Protein AF-A0A3D5UKT7-F1 (afdb_monomer_lite)

Secondary structure (DSSP, 8-state):
---SEEEEE-GGG-HHHHHHHHTTT-EEEEEE-HHHHSSTT--HHHHHHHHHHHHHHH-SSSEEEEESSSSS--SSTTHHHHHHHHHHHHHHHH-

Structure (mmCIF, N/CA/C/O backbone):
data_AF-A0A3D5UKT7-F1
#
_entry.id   AF-A0A3D5UKT7-F1
#
loop_
_atom_site.group_PDB
_atom_site.id
_atom_site.type_symbol
_atom_site.label_atom_id
_atom_site.label_alt_id
_atom_site.label_comp_id
_atom_site.label_asym_id
_atom_site.label_entity_id
_atom_site.label_seq_id
_atom_site.pdbx_PDB_ins_code
_atom_site.Cartn_x
_atom_site.Cartn_y
_atom_site.Cartn_z
_atom_site.occupancy
_atom_site.B_iso_or_equiv
_atom_site.auth_seq_id
_atom_site.auth_comp_id
_atom_site.auth_asym_i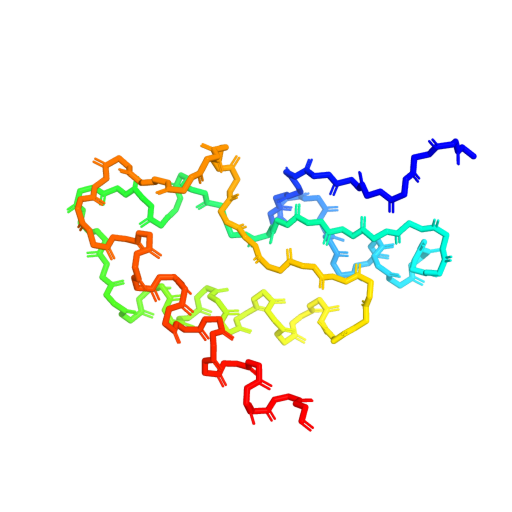d
_atom_site.auth_atom_id
_atom_site.pdbx_PDB_model_num
ATOM 1 N N . MET A 1 1 ? -21.513 12.448 9.688 1.00 59.91 1 MET A N 1
ATOM 2 C CA . MET A 1 1 ? -21.271 12.604 8.235 1.00 59.91 1 MET A CA 1
ATOM 3 C C . MET A 1 1 ? -21.652 11.283 7.584 1.00 59.91 1 MET A C 1
ATOM 5 O O . MET A 1 1 ? -21.366 10.267 8.190 1.00 59.91 1 MET A O 1
ATOM 9 N N . GLY A 1 2 ? -22.361 11.281 6.451 1.00 85.62 2 GLY A N 1
ATOM 10 C CA . GLY A 1 2 ? -22.851 10.055 5.790 1.00 85.62 2 GLY A CA 1
ATOM 11 C C . GLY A 1 2 ? -21.858 9.462 4.787 1.00 85.62 2 GLY A C 1
ATOM 12 O O . GLY A 1 2 ? -22.255 9.137 3.676 1.00 85.62 2 GLY A O 1
ATOM 13 N N . ILE A 1 3 ? -20.570 9.445 5.136 1.00 90.31 3 ILE A N 1
ATOM 14 C CA . ILE A 1 3 ? -19.481 8.907 4.310 1.00 90.31 3 ILE A CA 1
ATOM 15 C C . ILE A 1 3 ? -18.853 7.778 5.116 1.00 90.31 3 ILE A C 1
ATOM 17 O O . ILE A 1 3 ? -18.436 8.034 6.238 1.00 90.31 3 ILE A O 1
ATOM 21 N N . ASP A 1 4 ? -18.762 6.579 4.545 1.00 95.44 4 ASP A N 1
ATOM 22 C CA . ASP A 1 4 ? -18.194 5.413 5.236 1.00 95.44 4 ASP A CA 1
ATOM 23 C C . ASP A 1 4 ? -16.673 5.289 5.039 1.00 95.44 4 ASP A C 1
ATOM 25 O O . ASP A 1 4 ? -15.959 4.787 5.908 1.00 95.44 4 ASP A O 1
ATOM 29 N N . ILE A 1 5 ? -16.161 5.742 3.886 1.00 96.19 5 ILE A N 1
ATOM 30 C CA . ILE A 1 5 ? -14.754 5.594 3.497 1.00 96.19 5 ILE A CA 1
ATOM 31 C C . ILE A 1 5 ? -14.230 6.903 2.908 1.00 96.19 5 ILE A C 1
ATOM 33 O O . ILE A 1 5 ? -14.767 7.409 1.921 1.00 96.19 5 ILE A O 1
ATOM 37 N N . TRP A 1 6 ? -13.132 7.415 3.463 1.00 95.50 6 TRP A N 1
ATOM 38 C CA . TRP A 1 6 ? -12.325 8.435 2.801 1.00 95.50 6 TRP A CA 1
ATOM 39 C C . TRP A 1 6 ? -11.269 7.755 1.924 1.00 95.50 6 TRP A C 1
ATOM 41 O O . TRP A 1 6 ? -10.289 7.197 2.416 1.00 95.50 6 TRP A O 1
ATOM 51 N N . GLN A 1 7 ? -11.495 7.799 0.611 1.00 95.00 7 GLN A N 1
ATOM 52 C CA . GLN A 1 7 ? -10.581 7.265 -0.399 1.00 95.00 7 GLN A CA 1
ATOM 53 C C . GLN A 1 7 ? -9.525 8.292 -0.821 1.00 95.00 7 GLN A C 1
ATOM 55 O O . GLN A 1 7 ? -9.817 9.485 -0.931 1.00 95.00 7 GLN A O 1
ATOM 60 N N . GLY A 1 8 ? -8.316 7.810 -1.106 1.00 94.06 8 GLY A N 1
ATOM 61 C CA . GLY A 1 8 ? -7.212 8.617 -1.618 1.00 94.06 8 GLY A CA 1
ATOM 62 C C . GLY A 1 8 ? -6.437 9.369 -0.539 1.00 94.06 8 GLY A C 1
ATOM 63 O O . GLY A 1 8 ? -5.862 10.416 -0.833 1.00 94.06 8 GLY A O 1
ATOM 64 N N . VAL A 1 9 ? -6.420 8.871 0.704 1.00 96.50 9 VAL A N 1
ATOM 65 C CA . VAL A 1 9 ? -5.493 9.417 1.704 1.00 96.50 9 VAL A CA 1
ATOM 66 C C . VAL A 1 9 ? -4.051 9.166 1.285 1.00 96.50 9 VAL A C 1
ATOM 68 O O . VAL A 1 9 ? -3.730 8.142 0.687 1.00 96.50 9 VAL A O 1
ATOM 71 N N . MET A 1 10 ? -3.189 10.121 1.596 1.00 96.25 10 MET A N 1
ATOM 72 C CA . MET A 1 10 ? -1.770 10.119 1.272 1.00 96.25 10 MET A CA 1
ATOM 73 C C . MET A 1 10 ? -0.948 10.162 2.553 1.00 96.25 10 MET A C 1
ATOM 75 O O . MET A 1 10 ? -1.430 10.596 3.604 1.00 96.25 10 MET A O 1
ATOM 79 N N . THR A 1 11 ? 0.338 9.840 2.451 1.00 96.12 11 THR A N 1
ATOM 80 C CA . THR A 1 11 ? 1.254 9.866 3.606 1.00 96.12 11 THR A CA 1
ATOM 81 C C . THR A 1 11 ? 1.307 11.227 4.319 1.00 96.12 11 THR A C 1
ATOM 83 O O . THR A 1 11 ? 1.497 11.309 5.534 1.00 96.12 11 THR A O 1
ATOM 86 N N . THR A 1 12 ? 1.054 12.311 3.583 1.00 96.44 12 THR A N 1
ATOM 87 C CA . THR A 1 12 ? 1.015 13.692 4.087 1.00 96.44 12 THR A CA 1
ATOM 88 C C . THR A 1 12 ? -0.224 14.020 4.930 1.00 96.44 12 THR A C 1
ATOM 90 O O . THR A 1 12 ? -0.231 15.039 5.620 1.00 96.44 12 THR A O 1
ATOM 93 N N . ASN A 1 13 ? -1.261 13.173 4.932 1.00 96.88 13 ASN A N 1
ATOM 94 C CA . ASN A 1 13 ? -2.458 13.370 5.757 1.00 96.88 13 ASN A CA 1
ATOM 95 C C . ASN A 1 13 ? -2.272 12.948 7.219 1.00 96.88 13 ASN A C 1
ATOM 97 O O . ASN A 1 13 ? -3.129 13.268 8.042 1.00 96.88 13 ASN A O 1
ATOM 101 N N . ASN A 1 14 ? -1.177 12.255 7.550 1.00 95.56 14 ASN A N 1
ATOM 102 C CA . ASN A 1 14 ? -0.989 11.600 8.845 1.00 95.56 14 ASN A CA 1
ATOM 103 C C . ASN A 1 14 ? -2.104 10.575 9.140 1.00 95.56 14 ASN A C 1
ATOM 105 O O . ASN A 1 14 ? -2.725 10.574 10.206 1.00 95.56 14 ASN A O 1
ATOM 109 N N . THR A 1 15 ? -2.354 9.703 8.159 1.00 97.31 15 THR A N 1
ATOM 110 C CA . THR A 1 15 ? -3.361 8.632 8.187 1.00 97.31 15 THR A CA 1
ATOM 111 C C . THR A 1 15 ? -3.389 7.843 9.506 1.00 97.31 15 THR A C 1
ATOM 113 O O . THR A 1 15 ? -4.485 7.665 10.040 1.00 97.31 15 THR A O 1
ATOM 116 N N . PRO A 1 16 ? -2.248 7.455 10.121 1.00 97.38 16 PRO A N 1
ATOM 117 C CA . PRO A 1 16 ? -2.255 6.752 11.407 1.00 97.38 16 PRO A CA 1
ATOM 118 C C . PRO A 1 16 ? -2.956 7.513 12.540 1.00 97.38 16 PRO A C 1
ATOM 120 O O . PRO A 1 16 ? -3.728 6.933 13.302 1.00 97.38 16 PRO A O 1
ATOM 123 N N . GLU A 1 17 ? -2.722 8.822 12.661 1.00 98.06 17 GLU A N 1
ATOM 124 C CA . GLU A 1 17 ? -3.374 9.639 13.692 1.00 98.06 17 GLU A CA 1
ATOM 125 C C . GLU A 1 17 ? -4.856 9.873 13.382 1.00 98.06 17 GLU A C 1
ATOM 127 O O . GLU A 1 17 ? -5.683 9.936 14.293 1.00 98.06 17 GLU A O 1
ATOM 132 N N . LEU A 1 18 ? -5.219 9.951 12.100 1.00 97.44 18 LEU A N 1
ATOM 133 C CA . LEU A 1 18 ? -6.616 10.060 11.685 1.00 97.44 18 LEU A CA 1
ATOM 134 C C . LEU A 1 18 ? -7.401 8.779 11.984 1.00 97.44 18 LEU A C 1
ATOM 136 O O . LEU A 1 18 ? -8.514 8.873 12.497 1.00 97.44 18 LEU A O 1
ATOM 140 N N . ILE A 1 19 ? -6.807 7.605 11.754 1.00 97.75 19 ILE A N 1
ATOM 141 C CA . ILE A 1 19 ? -7.395 6.309 12.122 1.00 97.75 19 ILE A CA 1
ATOM 142 C C . ILE A 1 19 ? -7.607 6.231 13.634 1.00 97.75 19 ILE A C 1
ATOM 144 O O . ILE A 1 19 ? -8.690 5.865 14.076 1.00 97.75 19 ILE A O 1
ATOM 148 N N . LYS A 1 20 ? -6.631 6.647 14.452 1.00 97.44 20 LYS A N 1
ATOM 149 C CA . LYS A 1 20 ? -6.804 6.678 15.919 1.00 97.44 20 LYS A CA 1
ATOM 150 C C . LYS A 1 20 ? -7.950 7.585 16.360 1.00 97.44 20 LYS A C 1
ATOM 152 O O . LYS A 1 20 ? -8.593 7.312 17.369 1.00 97.44 20 LYS A O 1
ATOM 157 N N . LYS A 1 21 ? -8.168 8.690 15.644 1.00 97.19 21 LYS A N 1
ATOM 158 C CA . LYS A 1 21 ? -9.156 9.705 16.013 1.00 97.19 21 LYS A CA 1
ATOM 159 C C . LYS A 1 21 ? -10.570 9.390 15.521 1.00 97.19 21 LYS A C 1
ATOM 161 O O . LYS A 1 21 ? -11.519 9.738 16.215 1.00 97.19 21 LYS A O 1
ATOM 166 N N . TYR A 1 22 ? -10.700 8.807 14.332 1.00 96.69 22 TYR A N 1
ATOM 167 C CA . TYR A 1 22 ? -11.981 8.644 13.633 1.00 96.69 22 TYR A CA 1
ATOM 168 C C . TYR A 1 22 ? -12.280 7.199 13.212 1.00 96.69 22 TYR A C 1
ATOM 170 O O . TYR A 1 22 ? -13.327 6.939 12.621 1.00 96.69 22 TYR A O 1
ATOM 178 N N . GLY A 1 23 ? -11.379 6.255 13.490 1.00 95.62 23 GLY A N 1
ATOM 179 C CA . GLY A 1 23 ? -11.644 4.832 13.313 1.00 95.62 23 GLY A CA 1
ATOM 180 C C . GLY A 1 23 ? -12.867 4.419 14.131 1.00 95.62 23 GLY A C 1
ATOM 181 O O . GLY A 1 23 ? -13.027 4.831 15.279 1.00 95.62 23 GLY A O 1
ATOM 182 N N . GLY A 1 24 ? -13.757 3.649 13.513 1.00 94.44 24 GLY A N 1
ATOM 183 C CA . GLY A 1 24 ? -15.087 3.338 14.044 1.00 94.44 24 GLY A CA 1
ATOM 184 C C . GLY A 1 24 ? -16.197 4.206 13.449 1.00 94.44 24 GLY A C 1
ATOM 185 O O . GLY A 1 24 ? -17.297 3.697 13.252 1.00 94.44 24 GLY A O 1
ATOM 186 N N . ASP A 1 25 ? -15.901 5.460 13.092 1.00 95.50 25 ASP A N 1
ATOM 187 C CA . ASP A 1 25 ? -16.844 6.336 12.385 1.00 95.50 25 ASP A CA 1
ATOM 188 C C . ASP A 1 25 ? -16.669 6.239 10.866 1.00 95.50 25 ASP A C 1
ATOM 190 O O . ASP A 1 25 ? -17.652 6.165 10.133 1.00 95.50 25 ASP A O 1
ATOM 194 N N . ILE A 1 26 ? -15.415 6.249 10.395 1.00 97.06 26 ILE A N 1
ATOM 195 C CA . ILE A 1 26 ? -15.045 6.112 8.980 1.00 97.06 26 ILE A CA 1
ATOM 196 C C . ILE A 1 26 ? -13.812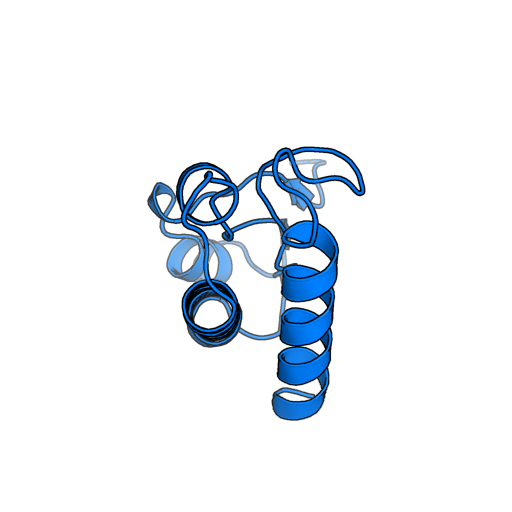 5.220 8.826 1.00 97.06 26 ILE A C 1
ATOM 198 O O . ILE A 1 26 ? -13.007 5.080 9.748 1.00 97.06 26 ILE A O 1
ATOM 202 N N . SER A 1 27 ? -13.640 4.648 7.636 1.00 97.88 27 SER A N 1
ATOM 203 C CA . SER A 1 27 ? -12.402 3.968 7.238 1.00 97.88 27 SER A CA 1
ATOM 204 C C . SER A 1 27 ? -11.580 4.815 6.269 1.00 97.88 27 SER A C 1
ATOM 206 O O . SER A 1 27 ? -12.107 5.664 5.546 1.00 97.88 27 SER A O 1
ATOM 208 N N . PHE A 1 28 ? -10.278 4.562 6.235 1.00 97.81 28 PHE A N 1
ATOM 209 C CA . PHE A 1 28 ? -9.320 5.286 5.409 1.00 97.81 28 PHE A CA 1
ATOM 210 C C . PHE A 1 28 ? -8.743 4.350 4.354 1.00 97.81 28 PHE A C 1
ATOM 212 O O . PHE A 1 28 ? -8.241 3.279 4.685 1.00 97.81 28 PHE A O 1
ATOM 219 N N . MET A 1 29 ? -8.819 4.741 3.086 1.00 97.56 29 MET A N 1
ATOM 220 C CA . MET A 1 29 ? -8.334 3.936 1.967 1.00 97.56 29 MET A CA 1
ATOM 221 C C . MET A 1 29 ? -7.249 4.700 1.205 1.00 97.56 29 MET A C 1
ATOM 223 O O . MET A 1 29 ? -7.521 5.785 0.686 1.00 97.56 29 MET A O 1
ATOM 227 N N . GLY A 1 30 ? -6.026 4.164 1.163 1.00 97.12 30 GLY A N 1
ATOM 228 C CA . GLY A 1 30 ? -4.875 4.823 0.536 1.00 97.12 30 GLY A CA 1
ATOM 229 C C . GLY A 1 30 ? -3.544 4.550 1.240 1.00 97.12 30 GLY A C 1
ATOM 230 O O . GLY A 1 30 ? -3.226 3.412 1.578 1.00 97.12 30 GLY A O 1
ATOM 231 N N . ASP A 1 31 ? -2.775 5.618 1.454 1.00 97.38 31 ASP A N 1
ATOM 232 C CA . ASP A 1 31 ? -1.437 5.664 2.065 1.00 97.38 31 ASP A CA 1
ATOM 233 C C . ASP A 1 31 ? -0.317 4.991 1.245 1.00 97.38 31 ASP A C 1
ATOM 235 O O . ASP A 1 31 ? 0.817 4.902 1.712 1.00 97.38 31 ASP A O 1
ATOM 239 N N . LEU A 1 32 ? -0.586 4.565 0.005 1.00 97.50 32 LEU A N 1
ATOM 240 C CA . LEU A 1 32 ? 0.440 4.191 -0.975 1.00 97.50 32 LEU A CA 1
ATOM 241 C C . LEU A 1 32 ? 0.487 5.250 -2.080 1.00 97.50 32 LEU A C 1
ATOM 243 O O . LEU A 1 32 ? -0.261 5.215 -3.057 1.00 97.50 32 LEU A O 1
ATOM 247 N N . ASP A 1 33 ? 1.355 6.240 -1.905 1.00 96.75 33 ASP A N 1
ATOM 248 C CA . ASP A 1 33 ? 1.409 7.392 -2.800 1.00 96.75 33 ASP A CA 1
ATOM 249 C C . ASP A 1 33 ? 1.916 6.972 -4.189 1.00 96.75 33 ASP A C 1
ATOM 251 O O . ASP A 1 33 ? 3.094 6.651 -4.362 1.00 96.75 33 ASP A O 1
ATOM 255 N N . SER A 1 34 ? 1.047 7.028 -5.203 1.00 94.81 34 SER A N 1
ATOM 256 C CA . SER A 1 34 ? 1.389 6.602 -6.572 1.00 94.81 34 SER A CA 1
ATOM 257 C C . SER A 1 34 ? 2.584 7.375 -7.127 1.00 94.81 34 SER A C 1
ATOM 259 O O . SER A 1 34 ? 3.453 6.791 -7.755 1.00 94.81 34 SER A O 1
ATOM 261 N N . GLY A 1 35 ? 2.712 8.664 -6.793 1.00 93.31 35 GLY A N 1
ATOM 262 C CA . GLY A 1 35 ? 3.869 9.477 -7.187 1.00 93.31 35 GLY A CA 1
ATOM 263 C C . GLY A 1 35 ? 5.218 8.995 -6.633 1.00 93.31 35 GLY A C 1
ATOM 264 O O . GLY A 1 35 ? 6.251 9.455 -7.105 1.00 93.31 35 GLY A O 1
ATOM 265 N N . THR A 1 36 ? 5.221 8.088 -5.649 1.00 94.62 36 THR A N 1
ATOM 266 C CA . THR A 1 36 ? 6.438 7.476 -5.083 1.00 94.62 36 THR A CA 1
ATOM 267 C C . THR A 1 36 ? 6.673 6.036 -5.530 1.00 94.62 36 THR A C 1
ATOM 269 O O . THR A 1 36 ? 7.802 5.567 -5.456 1.00 94.62 36 THR A O 1
ATOM 272 N N . LEU A 1 37 ? 5.631 5.335 -5.986 1.00 96.75 37 LEU A N 1
ATOM 273 C CA . LEU A 1 37 ? 5.692 3.904 -6.312 1.00 96.75 37 LEU A CA 1
ATOM 274 C C . LEU A 1 37 ? 5.530 3.607 -7.801 1.00 96.75 37 LEU A C 1
ATOM 276 O O . LEU A 1 37 ? 6.027 2.594 -8.277 1.00 96.75 37 LEU A O 1
ATOM 280 N N . ASP A 1 38 ? 4.851 4.485 -8.528 1.00 96.31 38 ASP A N 1
ATOM 281 C CA . ASP A 1 38 ? 4.486 4.321 -9.928 1.00 96.31 38 ASP A CA 1
ATOM 282 C C . ASP A 1 38 ? 5.274 5.321 -10.785 1.00 96.31 38 ASP A C 1
ATOM 284 O O . ASP A 1 38 ? 4.747 6.310 -11.299 1.00 96.31 38 ASP A O 1
ATOM 288 N N . PHE A 1 39 ? 6.583 5.081 -10.883 1.00 96.38 39 PHE A N 1
ATOM 289 C CA . PHE A 1 39 ? 7.547 5.899 -11.630 1.00 96.38 39 PHE A CA 1
ATOM 290 C C . PHE A 1 39 ? 8.555 5.005 -12.388 1.00 96.38 39 PHE A C 1
ATOM 292 O O . PHE A 1 39 ? 8.655 3.823 -12.062 1.00 96.38 39 PHE A O 1
ATOM 299 N N . PRO A 1 40 ? 9.301 5.508 -13.395 1.00 97.00 40 PRO A N 1
ATOM 300 C CA . PRO A 1 40 ? 10.078 4.655 -14.305 1.00 97.00 40 PRO A CA 1
ATOM 301 C C . PRO A 1 40 ? 11.113 3.738 -13.635 1.00 97.00 40 PRO A C 1
ATOM 303 O O . PRO A 1 40 ? 11.353 2.636 -14.124 1.00 97.00 40 PRO A O 1
ATOM 306 N N . GLU A 1 41 ? 11.719 4.171 -12.531 1.00 97.06 41 GLU A N 1
ATOM 307 C CA . GLU A 1 41 ? 12.773 3.450 -11.811 1.00 97.06 41 GLU A CA 1
ATOM 308 C C . GLU A 1 41 ? 12.271 2.756 -10.535 1.00 97.06 41 GLU A C 1
ATOM 310 O O . GLU A 1 41 ? 13.056 2.483 -9.621 1.00 97.06 41 GLU A O 1
ATOM 315 N N . TRP A 1 42 ? 10.969 2.472 -10.455 1.00 98.00 42 TRP A N 1
ATOM 316 C CA . TRP A 1 42 ? 10.394 1.723 -9.343 1.00 98.00 42 TRP A CA 1
ATOM 317 C C . TRP A 1 42 ? 11.083 0.361 -9.155 1.00 98.00 42 TRP A C 1
ATOM 319 O O . TRP A 1 42 ? 11.559 -0.273 -10.101 1.00 98.00 42 TRP A O 1
ATOM 329 N N . THR A 1 43 ? 11.117 -0.118 -7.912 1.00 98.44 43 THR A N 1
ATOM 330 C CA . THR A 1 43 ? 11.677 -1.432 -7.576 1.00 98.44 43 THR A CA 1
ATOM 331 C C . THR A 1 43 ? 10.720 -2.229 -6.699 1.00 98.44 43 THR A C 1
ATOM 333 O O . THR A 1 43 ? 9.899 -1.676 -5.966 1.00 98.44 43 THR A O 1
ATOM 336 N N . ALA A 1 44 ? 10.841 -3.557 -6.750 1.00 98.31 44 ALA A N 1
ATOM 337 C CA . ALA A 1 44 ? 10.058 -4.454 -5.904 1.00 98.31 44 ALA A CA 1
ATOM 338 C C . ALA A 1 44 ? 10.308 -4.213 -4.404 1.00 98.31 44 ALA A C 1
ATOM 340 O O . ALA A 1 44 ? 9.363 -4.273 -3.619 1.00 98.31 44 ALA A O 1
ATOM 341 N N . ASP A 1 45 ? 11.553 -3.906 -4.026 1.00 98.44 45 ASP A N 1
ATOM 342 C CA . ASP A 1 45 ? 11.934 -3.623 -2.639 1.00 98.44 4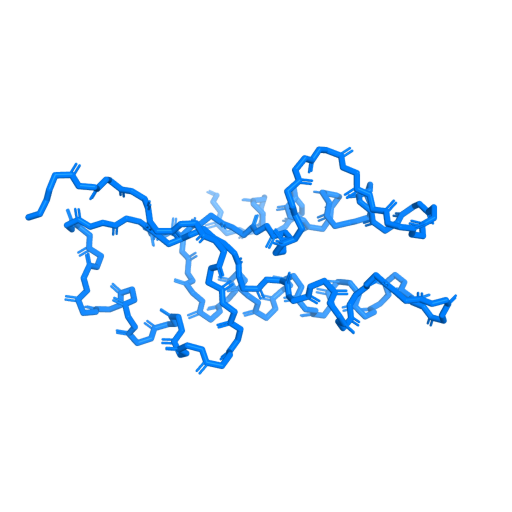5 ASP A CA 1
ATOM 343 C C . ASP A 1 45 ? 11.288 -2.328 -2.133 1.00 98.44 45 ASP A C 1
ATOM 345 O O . ASP A 1 45 ? 10.782 -2.298 -1.014 1.00 98.44 45 ASP A O 1
ATOM 349 N N . LEU A 1 46 ? 11.223 -1.290 -2.977 1.00 98.31 46 LEU A N 1
ATOM 350 C CA . LEU A 1 46 ? 10.548 -0.035 -2.643 1.00 98.31 46 LEU A CA 1
ATOM 351 C C . LEU A 1 46 ? 9.049 -0.255 -2.401 1.00 98.31 46 LEU A C 1
ATOM 353 O O . LEU A 1 46 ? 8.494 0.234 -1.418 1.00 98.31 46 LEU A O 1
ATOM 357 N N . VAL A 1 47 ? 8.393 -1.030 -3.270 1.00 98.56 47 VAL A N 1
ATOM 358 C CA . VAL A 1 47 ? 6.978 -1.389 -3.092 1.00 98.56 47 VAL A CA 1
ATOM 359 C C . VAL A 1 47 ? 6.778 -2.147 -1.780 1.00 98.56 47 VAL A C 1
ATOM 361 O O . VAL A 1 47 ? 5.902 -1.783 -0.996 1.00 98.56 47 VAL A O 1
ATOM 364 N N . ALA A 1 48 ? 7.611 -3.153 -1.502 1.00 98.62 48 ALA A N 1
ATOM 365 C CA . ALA A 1 48 ? 7.534 -3.927 -0.267 1.00 98.62 48 ALA A CA 1
ATOM 366 C C . ALA A 1 48 ? 7.740 -3.053 0.983 1.00 98.62 48 ALA A C 1
ATOM 368 O O . ALA A 1 48 ? 6.992 -3.184 1.954 1.00 98.62 48 ALA A O 1
ATOM 369 N N . GLU A 1 49 ? 8.705 -2.129 0.955 1.00 98.56 49 GLU A N 1
ATOM 370 C CA . GLU A 1 49 ? 8.964 -1.181 2.042 1.00 98.56 49 GLU A CA 1
ATOM 371 C C . GLU A 1 49 ? 7.747 -0.288 2.311 1.00 98.56 49 GLU A C 1
ATOM 373 O O . GLU A 1 49 ? 7.284 -0.188 3.451 1.00 98.56 49 GLU A O 1
ATOM 378 N N . HIS A 1 50 ? 7.190 0.333 1.270 1.00 98.44 50 HIS A N 1
ATOM 379 C CA . HIS A 1 50 ? 6.068 1.259 1.411 1.00 98.44 50 HIS A CA 1
ATOM 380 C C . HIS A 1 50 ? 4.771 0.559 1.818 1.00 98.44 50 HIS A C 1
ATOM 382 O O . HIS A 1 50 ? 4.036 1.100 2.650 1.00 98.44 50 HIS A O 1
ATOM 388 N N . VAL A 1 51 ? 4.501 -0.632 1.275 1.00 98.56 51 VAL A N 1
ATOM 389 C CA . VAL A 1 51 ? 3.341 -1.447 1.658 1.00 98.56 51 VAL A CA 1
ATOM 390 C C . VAL A 1 51 ? 3.458 -1.883 3.112 1.00 98.56 51 VAL A C 1
ATOM 392 O O . VAL A 1 51 ? 2.522 -1.674 3.885 1.00 98.56 51 VAL A O 1
ATOM 395 N N . ARG A 1 52 ? 4.623 -2.399 3.525 1.00 98.56 52 ARG A N 1
ATOM 396 C CA . ARG A 1 52 ? 4.875 -2.750 4.925 1.00 98.56 52 ARG A CA 1
ATOM 397 C C . ARG A 1 52 ? 4.673 -1.543 5.834 1.00 98.56 52 ARG A C 1
ATOM 399 O O . ARG A 1 52 ? 3.903 -1.652 6.780 1.00 98.56 52 ARG A O 1
ATOM 406 N N . ARG A 1 53 ? 5.287 -0.395 5.519 1.00 98.19 53 ARG A N 1
ATOM 407 C CA . ARG A 1 53 ? 5.138 0.867 6.268 1.00 98.19 53 ARG A CA 1
ATOM 408 C C . ARG A 1 53 ? 3.669 1.253 6.437 1.00 98.19 53 ARG A C 1
ATOM 410 O O . ARG A 1 53 ? 3.255 1.546 7.557 1.00 98.19 53 ARG A O 1
ATOM 417 N N . ALA A 1 54 ? 2.897 1.277 5.350 1.00 98.12 54 ALA A N 1
ATOM 418 C CA . ALA A 1 54 ? 1.489 1.665 5.385 1.00 98.12 54 ALA A CA 1
ATOM 419 C C . ALA A 1 54 ? 0.683 0.722 6.288 1.00 98.12 54 ALA A C 1
ATOM 421 O O . ALA A 1 54 ? 0.027 1.181 7.222 1.00 98.12 54 ALA A O 1
ATOM 422 N N . CYS A 1 55 ? 0.808 -0.592 6.078 1.00 98.19 55 CYS A N 1
ATOM 423 C CA . CYS A 1 55 ? 0.113 -1.605 6.868 1.00 98.19 55 CYS A CA 1
ATOM 424 C C . CYS A 1 55 ? 0.504 -1.559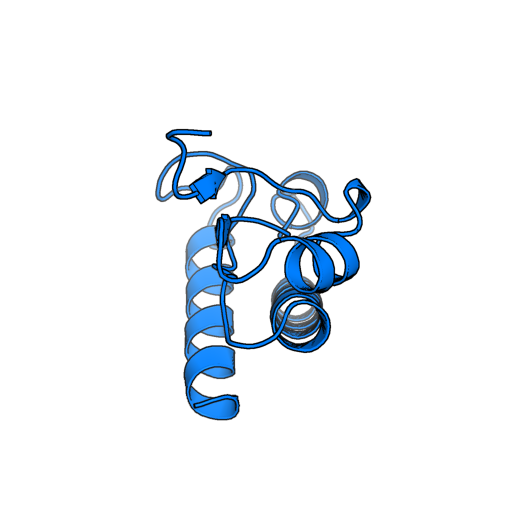 8.355 1.00 98.19 55 CYS A C 1
ATOM 426 O O . CYS A 1 55 ? -0.369 -1.560 9.220 1.00 98.19 55 CYS A O 1
ATOM 428 N N . THR A 1 56 ? 1.795 -1.456 8.688 1.00 97.88 56 THR A N 1
ATOM 429 C CA . THR A 1 56 ? 2.242 -1.436 10.091 1.00 97.88 56 THR A CA 1
ATOM 430 C C . THR A 1 56 ? 1.881 -0.143 10.812 1.00 97.88 56 THR A C 1
ATOM 432 O O . THR A 1 56 ? 1.568 -0.182 12.000 1.00 97.88 56 THR A O 1
ATOM 435 N N . ASN A 1 57 ? 1.922 1.000 10.122 1.00 97.56 57 ASN A N 1
ATOM 436 C CA . ASN A 1 57 ? 1.656 2.296 10.747 1.00 97.56 57 ASN A CA 1
ATOM 437 C C . ASN A 1 57 ? 0.158 2.570 10.899 1.00 97.56 57 ASN A C 1
ATOM 439 O O . ASN A 1 57 ? -0.250 3.144 11.907 1.00 97.56 57 ASN A O 1
ATOM 443 N N . CYS A 1 58 ? -0.648 2.182 9.910 1.00 97.62 58 CYS A N 1
ATOM 444 C CA . CYS A 1 58 ? -2.094 2.396 9.923 1.00 97.62 58 CYS A CA 1
ATOM 445 C C . CYS A 1 58 ? -2.844 1.277 10.661 1.00 97.62 58 CYS A C 1
ATOM 447 O O . CYS A 1 58 ? -3.908 1.517 11.225 1.00 97.62 58 CYS A O 1
ATOM 449 N N . GLY A 1 59 ? -2.263 0.077 10.732 1.00 95.44 59 GLY A N 1
ATOM 450 C CA . GLY A 1 59 ? -2.828 -1.057 11.449 1.00 95.44 59 GLY A CA 1
ATOM 451 C C . GLY A 1 59 ? -3.863 -1.836 10.636 1.00 95.44 59 GLY A C 1
ATOM 452 O O . GLY A 1 59 ? -3.965 -1.710 9.418 1.00 95.44 59 GLY A O 1
ATOM 453 N N . LYS A 1 60 ? -4.603 -2.699 11.339 1.00 95.00 60 LYS A N 1
ATOM 454 C CA . LYS A 1 60 ? -5.478 -3.726 10.748 1.00 95.00 60 LYS A CA 1
ATOM 455 C C . LYS A 1 60 ? -6.971 -3.376 10.730 1.00 95.00 60 LYS A C 1
ATOM 457 O O . LYS A 1 60 ? -7.754 -4.089 10.115 1.00 95.00 60 LYS A O 1
ATOM 462 N N . GLU A 1 61 ? -7.376 -2.327 11.440 1.00 96.12 61 GLU A N 1
ATOM 463 C CA . GLU A 1 61 ? -8.776 -1.902 11.545 1.00 96.12 61 GLU A CA 1
ATOM 464 C C . GLU A 1 61 ? -8.941 -0.515 10.925 1.00 96.12 61 GLU A C 1
ATOM 466 O O . GLU A 1 61 ? -8.067 0.338 11.069 1.00 96.12 61 GLU A O 1
ATOM 471 N N . TYR A 1 62 ? -10.074 -0.290 10.255 1.00 97.75 62 TYR A N 1
ATOM 472 C CA . TYR A 1 62 ? -10.445 1.002 9.657 1.00 97.75 62 TYR A CA 1
ATOM 473 C C . TYR A 1 62 ? -9.453 1.540 8.611 1.00 97.75 62 TYR A C 1
ATOM 475 O O . TYR A 1 62 ? -9.443 2.737 8.316 1.00 97.75 62 TYR A O 1
ATOM 483 N N . PHE A 1 63 ? -8.646 0.657 8.019 1.00 98.12 63 PHE A N 1
ATOM 484 C CA . PHE A 1 63 ? -7.652 0.988 7.006 1.00 98.12 63 PHE A CA 1
ATOM 485 C C . PHE A 1 63 ? -7.678 -0.008 5.842 1.00 98.12 63 PHE A C 1
ATOM 487 O O . PHE A 1 63 ? -7.767 -1.216 6.054 1.00 98.12 63 PHE A O 1
ATOM 494 N N . ILE A 1 64 ? -7.591 0.507 4.615 1.00 97.62 64 ILE A N 1
ATOM 495 C CA . ILE A 1 64 ? -7.518 -0.269 3.373 1.00 97.62 64 ILE A CA 1
ATOM 496 C C . ILE A 1 64 ? -6.312 0.252 2.569 1.00 97.62 64 ILE A C 1
ATOM 498 O O . ILE A 1 64 ? -6.406 1.332 1.979 1.00 97.62 64 ILE A O 1
ATOM 502 N N . PRO A 1 65 ? -5.171 -0.461 2.534 1.00 97.31 65 PRO A N 1
ATOM 503 C CA . PRO A 1 65 ? -4.010 -0.009 1.775 1.00 97.31 65 PRO A CA 1
ATOM 504 C C . PRO A 1 65 ? -4.308 -0.051 0.273 1.00 97.31 65 PRO A C 1
ATOM 506 O O . PRO A 1 65 ? -4.737 -1.079 -0.249 1.00 97.31 65 PRO A O 1
ATOM 509 N N . CYS A 1 66 ? -4.071 1.051 -0.437 1.00 96.94 66 CYS A N 1
ATOM 510 C CA . CYS A 1 66 ? -4.146 1.080 -1.898 1.00 96.94 66 CYS A CA 1
ATOM 511 C C . CYS A 1 66 ? -3.330 2.234 -2.484 1.00 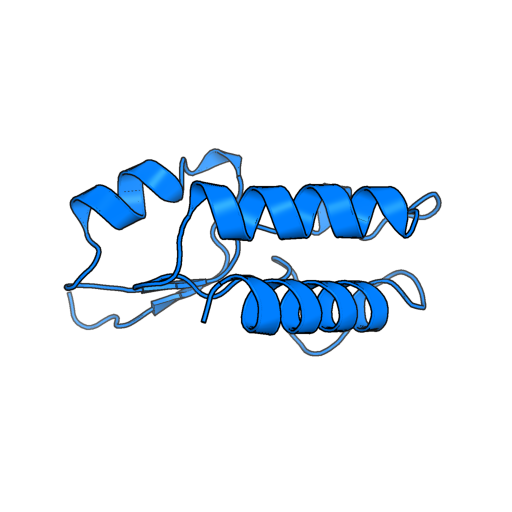96.94 66 CYS A C 1
ATOM 513 O O . CYS A 1 66 ? -3.017 3.205 -1.789 1.00 96.94 66 CYS A O 1
ATOM 515 N N . LEU A 1 67 ? -3.024 2.132 -3.781 1.00 96.75 67 LEU A N 1
ATOM 516 C CA . LEU A 1 67 ? -2.480 3.251 -4.544 1.00 96.75 67 LEU A CA 1
ATOM 517 C C . LEU A 1 67 ? -3.471 4.421 -4.562 1.00 96.75 67 LEU A C 1
ATOM 519 O O . LEU A 1 67 ? -4.686 4.232 -4.539 1.00 96.75 67 LEU A O 1
ATOM 523 N N . THR A 1 68 ? -2.945 5.641 -4.610 1.00 92.50 68 THR A N 1
ATOM 524 C CA . THR A 1 68 ? -3.762 6.863 -4.724 1.00 92.50 68 THR A CA 1
ATOM 525 C C . THR A 1 68 ? -4.349 7.071 -6.122 1.00 92.50 68 THR A C 1
ATOM 527 O O . THR A 1 68 ? -5.244 7.899 -6.296 1.00 92.50 68 THR A O 1
ATOM 530 N N . MET A 1 69 ? -3.853 6.340 -7.124 1.00 87.88 69 MET A N 1
ATOM 531 C CA . MET A 1 69 ? -4.450 6.280 -8.450 1.00 87.88 69 MET A CA 1
ATOM 532 C C . MET A 1 69 ? -5.762 5.489 -8.392 1.00 87.88 69 MET A C 1
ATOM 534 O O . MET A 1 69 ? -5.868 4.480 -7.698 1.00 87.88 69 MET A O 1
ATOM 538 N N . GLY A 1 70 ? -6.773 5.951 -9.126 1.00 82.69 70 GLY A N 1
ATOM 539 C CA . GLY A 1 70 ? -8.019 5.211 -9.284 1.00 82.69 70 GLY A CA 1
ATOM 540 C C . GLY A 1 70 ? -7.893 4.076 -10.300 1.00 82.69 70 GLY A C 1
ATOM 541 O O . GLY A 1 70 ? -7.243 4.235 -11.326 1.00 82.69 70 GLY A O 1
ATOM 542 N N . GLY A 1 71 ? -8.602 2.975 -10.047 1.00 85.88 71 GLY A N 1
ATOM 543 C CA . GLY A 1 71 ? -8.704 1.839 -10.967 1.00 85.88 71 GLY A CA 1
ATOM 544 C C . GLY A 1 71 ? -7.708 0.704 -10.687 1.00 85.88 71 GLY A C 1
ATOM 545 O O . GLY A 1 71 ? -6.853 0.821 -9.810 1.00 85.88 71 GLY A O 1
ATOM 546 N N . PRO A 1 72 ? -7.850 -0.437 -11.386 1.00 87.12 72 PRO A N 1
ATOM 547 C CA . PRO A 1 72 ? -6.980 -1.598 -11.235 1.00 87.12 72 PRO A CA 1
ATOM 548 C C . PRO A 1 72 ? -5.744 -1.506 -12.145 1.00 87.12 72 PRO A C 1
ATOM 550 O O . PRO A 1 72 ? -5.438 -2.441 -12.883 1.00 87.12 72 PRO A O 1
ATOM 553 N N . GLU A 1 73 ? -5.083 -0.350 -12.165 1.00 89.25 73 GLU A N 1
ATOM 554 C CA . GLU A 1 73 ? -3.980 -0.082 -13.084 1.00 89.25 73 GLU A CA 1
ATOM 555 C C . GLU A 1 73 ? -2.861 0.736 -12.435 1.00 89.25 73 GLU A C 1
ATOM 557 O O . GLU A 1 73 ? -3.021 1.344 -11.376 1.00 89.25 73 GLU A O 1
ATOM 562 N N . SER A 1 74 ? -1.696 0.689 -13.075 1.00 92.75 74 SER A N 1
ATOM 563 C CA . SER A 1 74 ? -0.533 1.524 -12.794 1.00 92.75 74 SER A CA 1
ATOM 564 C C . SER A 1 74 ? 0.017 2.065 -14.113 1.00 92.75 74 SER A C 1
ATOM 566 O O . SER A 1 74 ? -0.158 1.448 -15.166 1.00 92.75 74 SER A O 1
ATOM 568 N N . LEU A 1 75 ? 0.679 3.217 -14.079 1.00 95.12 75 LEU A N 1
ATOM 569 C CA . LEU A 1 75 ? 1.282 3.842 -15.249 1.00 95.12 75 LEU A CA 1
ATOM 570 C C . LEU A 1 75 ? 2.469 3.017 -15.754 1.00 95.12 75 LEU A C 1
ATOM 572 O O . LEU A 1 75 ? 2.668 2.889 -16.964 1.00 95.12 75 LEU A O 1
ATOM 576 N N . PHE A 1 76 ? 3.239 2.437 -14.832 1.00 96.50 76 PHE A N 1
ATOM 577 C CA . PHE A 1 76 ? 4.370 1.581 -15.151 1.00 96.50 76 PHE A CA 1
ATOM 578 C C . PHE A 1 76 ? 3.997 0.100 -14.997 1.00 96.50 76 PHE A C 1
ATOM 580 O O . PHE A 1 76 ? 3.382 -0.289 -13.996 1.00 96.50 76 PHE A O 1
ATOM 587 N N . PRO A 1 77 ? 4.354 -0.755 -15.978 1.00 96.44 77 PRO A N 1
ATOM 588 C CA . PRO A 1 77 ? 4.023 -2.175 -15.938 1.00 96.44 77 PRO A CA 1
ATOM 589 C C . PRO A 1 77 ? 4.554 -2.868 -14.681 1.00 96.44 77 PRO A C 1
ATOM 591 O O . PRO A 1 77 ? 5.714 -2.690 -14.318 1.00 96.44 77 PRO A O 1
ATOM 594 N N . GLY A 1 78 ? 3.718 -3.697 -14.056 1.00 96.56 78 GLY A N 1
ATOM 595 C CA . GLY A 1 78 ? 4.083 -4.539 -12.913 1.00 96.56 78 GLY A CA 1
ATOM 596 C C . GLY A 1 78 ? 3.979 -3.872 -11.539 1.00 96.56 78 GLY A C 1
ATOM 597 O O . GLY A 1 78 ? 3.942 -4.597 -10.547 1.00 96.56 78 GLY A O 1
ATOM 598 N N . VAL A 1 79 ? 3.868 -2.539 -11.451 1.00 97.56 79 VAL A N 1
ATOM 599 C CA . VAL A 1 79 ? 3.704 -1.838 -10.162 1.00 97.56 79 VAL A CA 1
ATOM 600 C C . VAL A 1 79 ? 2.416 -2.282 -9.471 1.00 97.56 79 VAL A C 1
ATOM 602 O O . VAL A 1 79 ? 2.460 -2.704 -8.318 1.00 97.56 79 VAL A O 1
ATOM 605 N N . TYR A 1 80 ? 1.281 -2.240 -10.178 1.00 97.06 80 TYR A N 1
ATOM 606 C CA . TYR A 1 80 ? -0.017 -2.637 -9.625 1.00 97.06 80 TYR A CA 1
ATOM 607 C C . TYR A 1 80 ? -0.009 -4.079 -9.097 1.00 97.06 80 TYR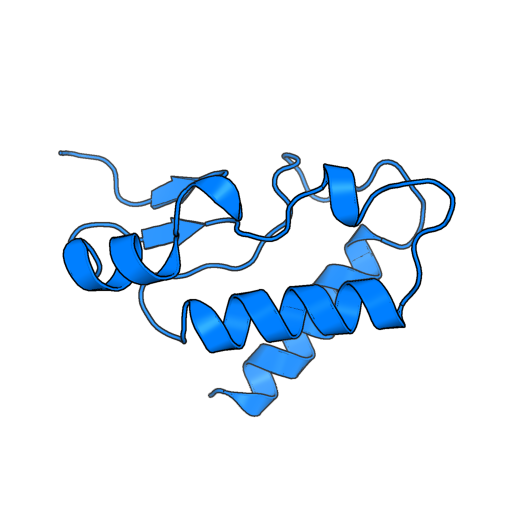 A C 1
ATOM 609 O O . TYR A 1 80 ? -0.390 -4.329 -7.952 1.00 97.06 80 TYR A O 1
ATOM 617 N N . ASP A 1 81 ? 0.483 -5.027 -9.897 1.00 97.62 81 ASP A N 1
ATOM 618 C CA . ASP A 1 81 ? 0.558 -6.439 -9.508 1.00 97.62 81 ASP A CA 1
ATOM 619 C C . ASP A 1 81 ? 1.465 -6.635 -8.290 1.00 97.62 81 ASP A C 1
ATOM 621 O O . ASP A 1 81 ? 1.115 -7.359 -7.356 1.00 97.62 81 ASP A O 1
ATOM 625 N N . LYS A 1 82 ? 2.609 -5.939 -8.261 1.00 98.38 82 LYS A N 1
ATOM 626 C CA . LYS A 1 82 ? 3.555 -6.018 -7.149 1.00 98.38 82 LYS A CA 1
ATOM 627 C C . LYS A 1 82 ? 2.973 -5.449 -5.857 1.00 98.38 82 LYS A C 1
ATOM 629 O O . LYS A 1 82 ? 3.162 -6.045 -4.800 1.00 98.38 82 LYS A O 1
ATOM 634 N N . VAL A 1 83 ? 2.256 -4.326 -5.927 1.00 98.19 83 VAL A N 1
ATOM 635 C CA . VAL A 1 83 ? 1.573 -3.739 -4.765 1.00 98.19 83 VAL A CA 1
ATOM 636 C C . VAL A 1 83 ? 0.553 -4.724 -4.194 1.00 98.19 83 VAL A C 1
ATOM 638 O O . VAL A 1 83 ? 0.562 -4.963 -2.988 1.00 98.19 83 VAL A O 1
ATOM 641 N N . ASN A 1 84 ? -0.272 -5.345 -5.043 1.00 97.81 84 ASN A N 1
ATOM 642 C CA . ASN A 1 84 ? -1.237 -6.354 -4.597 1.00 97.81 84 ASN A CA 1
ATOM 643 C C . ASN A 1 84 ? -0.549 -7.570 -3.958 1.00 97.81 84 ASN A C 1
ATOM 645 O O . ASN A 1 84 ? -0.970 -8.015 -2.893 1.00 97.81 84 ASN A O 1
ATOM 649 N N . GLU A 1 85 ? 0.543 -8.067 -4.551 1.00 98.56 85 GLU A N 1
ATOM 650 C CA . GLU A 1 85 ? 1.325 -9.177 -3.990 1.00 98.56 85 GLU A CA 1
ATOM 651 C C . GLU A 1 85 ? 1.833 -8.863 -2.571 1.00 98.56 85 GLU A C 1
ATOM 653 O O . GLU A 1 85 ? 1.760 -9.707 -1.675 1.00 98.56 85 GLU A O 1
ATOM 658 N N . GLU A 1 86 ? 2.347 -7.652 -2.343 1.00 98.62 86 GLU A N 1
ATOM 659 C CA . GLU A 1 86 ? 2.849 -7.240 -1.028 1.00 98.62 86 GLU A CA 1
ATOM 660 C C . GLU A 1 86 ? 1.716 -6.974 -0.023 1.00 98.62 86 GLU A C 1
ATOM 662 O O . GLU A 1 86 ? 1.864 -7.294 1.159 1.00 98.62 86 GLU A O 1
ATOM 667 N N . ILE A 1 87 ? 0.558 -6.468 -0.465 1.00 98.25 87 ILE A N 1
ATOM 668 C CA . ILE A 1 87 ? -0.632 -6.323 0.394 1.00 98.25 87 ILE A CA 1
ATOM 669 C C . ILE A 1 87 ? -1.142 -7.701 0.834 1.00 98.25 87 ILE A C 1
ATOM 671 O O . ILE A 1 87 ? -1.446 -7.895 2.014 1.00 98.25 87 ILE A O 1
ATOM 675 N N . ASP A 1 88 ? -1.178 -8.682 -0.069 1.00 98.44 88 ASP A N 1
ATOM 676 C CA . ASP A 1 88 ? -1.551 -10.065 0.249 1.00 98.44 88 ASP A CA 1
ATOM 677 C C . ASP A 1 88 ? -0.590 -10.699 1.263 1.00 98.44 88 ASP A C 1
ATOM 679 O O . ASP A 1 88 ? -1.014 -11.438 2.158 1.00 98.44 88 ASP A O 1
ATOM 683 N N . LYS A 1 89 ? 0.714 -10.417 1.149 1.00 98.50 89 LYS A N 1
ATOM 684 C CA . LYS A 1 89 ? 1.715 -10.862 2.132 1.00 98.50 89 LYS A CA 1
ATOM 685 C C . LYS A 1 89 ? 1.475 -10.228 3.496 1.00 98.50 89 LYS A C 1
ATOM 687 O O . LYS A 1 89 ? 1.410 -10.958 4.482 1.00 98.50 89 LYS A O 1
ATOM 692 N N . MET A 1 90 ? 1.293 -8.908 3.553 1.00 98.19 90 MET A N 1
ATOM 693 C CA . MET A 1 90 ? 1.015 -8.207 4.811 1.00 98.19 90 MET A CA 1
ATOM 694 C C . MET A 1 90 ? -0.297 -8.673 5.448 1.00 98.19 90 MET A C 1
ATOM 696 O O . MET A 1 90 ? -0.362 -8.829 6.664 1.00 98.19 90 MET A O 1
ATOM 700 N N . SER A 1 91 ? -1.313 -8.980 4.641 1.00 97.31 91 SER A N 1
ATOM 701 C CA . SER A 1 91 ? -2.583 -9.525 5.128 1.00 97.31 91 SER A CA 1
ATOM 702 C C . SER A 1 91 ? -2.393 -10.884 5.811 1.00 97.31 91 SER A C 1
ATOM 704 O O . SER A 1 91 ? -2.962 -11.120 6.867 1.00 97.31 91 SER A O 1
ATOM 706 N N . LYS A 1 92 ? -1.539 -11.765 5.275 1.00 97.75 92 LYS A N 1
ATOM 707 C CA . LYS A 1 92 ? -1.205 -13.053 5.919 1.00 97.75 92 LYS A CA 1
ATOM 708 C C . LYS A 1 92 ? -0.317 -12.904 7.159 1.00 97.75 92 LYS A C 1
ATOM 710 O O . LYS A 1 92 ? -0.283 -13.804 7.987 1.00 97.75 92 LYS A O 1
ATOM 715 N N . GLU A 1 93 ? 0.456 -11.823 7.254 1.00 97.25 93 GLU A N 1
ATOM 716 C CA . GLU A 1 93 ? 1.339 -11.550 8.397 1.00 97.25 93 GLU A CA 1
ATOM 717 C C . GLU A 1 93 ? 0.570 -10.948 9.586 1.00 97.25 93 GLU A C 1
ATOM 719 O O . GLU A 1 93 ? 0.920 -11.196 10.739 1.00 97.25 93 GLU A O 1
ATOM 724 N N . MET A 1 94 ? -0.469 -10.152 9.318 1.00 95.38 94 MET A N 1
ATOM 725 C CA . MET A 1 94 ? -1.162 -9.344 10.330 1.00 95.38 94 MET A CA 1
ATOM 726 C C . MET A 1 94 ? -2.491 -9.928 10.840 1.00 95.38 94 MET A C 1
ATOM 728 O O . MET A 1 94 ? -3.006 -9.424 11.848 1.00 95.38 94 MET A O 1
ATOM 732 N N . PHE A 1 95 ? -3.042 -10.951 10.177 1.00 92.94 95 PHE A N 1
ATOM 733 C CA . PHE A 1 95 ? -4.332 -11.582 10.489 1.00 92.94 95 PHE A CA 1
ATOM 734 C C . PHE A 1 95 ? -4.200 -13.102 10.617 1.00 92.94 95 PHE A C 1
ATOM 736 O O . PHE A 1 95 ? -4.869 -13.654 11.522 1.00 92.94 95 PHE A O 1
#

pLDDT: mean 95.81, std 4.77, range [59.91, 98.62]

Radius of gyration: 12.96 Å; chains: 1; bounding box: 36×27×32 Å

Foldseek 3Di:
DPAAEDAQDEVVVVLLVVCVVQFVPHAYEEHAELVQAQDDPHDLVSLLVSLCVQPVSNHDGSYHYDYSDDDQDGPDPPSSVSNVVSNVVSVVVRD

Sequence (95 aa):
MGIDIWQGVMTTNNTPELIKKYGGDISFMGDLDSGTLDFPEWTADLVAEHVRRACTNCGKEYFIPCLTMGGPESLFPGVYDKVNEEIDKMSKEMF